Protein AF-A0A511WPV0-F1 (afdb_monomer_lite)

Secondary structure (DSSP, 8-state):
-HHHHHHHHHHHHHHHHHHTS-TTSTTTGGGGGS-HHHHHHHHHHHHHHHHHHHHHHH-

Structure (mmCIF, N/CA/C/O backbone):
data_AF-A0A511WPV0-F1
#
_entry.id   AF-A0A511WPV0-F1
#
loop_
_atom_site.group_PDB
_atom_site.id
_atom_site.type_symbol
_atom_site.label_atom_id
_atom_site.label_alt_id
_atom_site.label_comp_id
_atom_site.label_asym_id
_atom_site.label_entity_id
_atom_site.label_seq_id
_atom_site.pdbx_PDB_ins_code
_atom_site.Cartn_x
_atom_site.Cartn_y
_atom_site.Cartn_z
_atom_site.occupancy
_atom_site.B_iso_or_equiv
_atom_site.auth_seq_id
_atom_site.auth_comp_id
_atom_site.auth_asym_id
_atom_site.auth_atom_id
_atom_site.pdbx_PDB_model_num
ATOM 1 N N . MET A 1 1 ? 8.429 2.587 -21.043 1.00 60.75 1 MET A N 1
ATOM 2 C CA . MET A 1 1 ? 6.948 2.667 -20.993 1.00 60.75 1 MET A CA 1
ATOM 3 C C . MET A 1 1 ? 6.338 1.505 -20.211 1.00 60.75 1 MET A C 1
ATOM 5 O O . MET A 1 1 ? 5.366 1.729 -19.504 1.00 60.75 1 MET A O 1
ATOM 9 N N . GLU A 1 2 ? 6.929 0.308 -20.252 1.00 79.81 2 GLU A N 1
ATOM 10 C CA . GLU A 1 2 ? 6.425 -0.891 -19.555 1.00 79.81 2 GLU A CA 1
ATOM 11 C C . GLU A 1 2 ? 6.469 -0.786 -18.021 1.00 79.81 2 GLU A C 1
ATOM 13 O O . GLU A 1 2 ? 5.474 -1.059 -17.356 1.00 79.81 2 GLU A O 1
ATOM 18 N N . THR A 1 3 ? 7.569 -0.280 -17.453 1.00 86.75 3 THR A N 1
ATOM 19 C CA . THR A 1 3 ? 7.736 -0.123 -15.996 1.00 86.75 3 THR A CA 1
ATOM 20 C C . THR A 1 3 ? 6.656 0.767 -15.379 1.00 86.75 3 THR A C 1
ATOM 22 O O . THR A 1 3 ? 6.098 0.432 -14.341 1.00 86.75 3 THR A O 1
ATOM 25 N N . ALA A 1 4 ? 6.309 1.883 -16.032 1.00 88.50 4 ALA A N 1
ATOM 26 C CA . ALA A 1 4 ? 5.272 2.795 -15.546 1.00 88.50 4 ALA A CA 1
ATOM 27 C C . ALA A 1 4 ? 3.884 2.135 -15.549 1.00 88.50 4 ALA A C 1
ATOM 29 O O . ALA A 1 4 ? 3.137 2.275 -14.583 1.00 88.50 4 ALA A O 1
ATOM 30 N N . ALA A 1 5 ? 3.563 1.370 -16.598 1.00 93.00 5 ALA A N 1
ATOM 31 C CA . ALA A 1 5 ? 2.321 0.606 -16.662 1.00 93.00 5 ALA A CA 1
ATOM 32 C C . ALA A 1 5 ? 2.252 -0.444 -15.542 1.00 93.00 5 ALA A C 1
ATOM 34 O O . ALA A 1 5 ? 1.219 -0.585 -14.893 1.00 93.00 5 ALA A O 1
ATOM 35 N N . ILE A 1 6 ? 3.360 -1.127 -15.254 1.00 93.81 6 ILE A N 1
ATOM 36 C CA . ILE A 1 6 ? 3.409 -2.143 -14.197 1.00 93.81 6 ILE A CA 1
ATOM 37 C C . ILE A 1 6 ? 3.307 -1.517 -12.806 1.00 93.81 6 ILE A C 1
ATOM 39 O O . ILE A 1 6 ? 2.566 -2.025 -11.970 1.00 93.81 6 ILE A O 1
ATOM 43 N N . VAL A 1 7 ? 3.939 -0.369 -12.567 1.00 92.75 7 VAL A N 1
ATOM 44 C CA . VAL A 1 7 ? 3.761 0.385 -11.314 1.00 92.75 7 VAL A CA 1
ATOM 45 C C . VAL A 1 7 ? 2.297 0.796 -11.117 1.00 92.75 7 VAL A C 1
ATOM 47 O O . VAL A 1 7 ? 1.775 0.684 -10.008 1.00 92.75 7 VAL A O 1
ATOM 50 N N . ILE A 1 8 ? 1.599 1.204 -12.183 1.00 95.00 8 ILE A N 1
ATOM 51 C CA . ILE A 1 8 ? 0.158 1.499 -12.130 1.00 95.00 8 ILE A CA 1
ATOM 52 C C . ILE A 1 8 ? -0.645 0.238 -11.788 1.00 95.00 8 ILE A C 1
ATOM 54 O O . ILE A 1 8 ? -1.531 0.296 -10.937 1.00 95.00 8 ILE A O 1
ATOM 58 N N . VAL A 1 9 ? -0.324 -0.910 -12.391 1.00 95.56 9 VAL A N 1
ATOM 59 C CA . VAL A 1 9 ? -0.974 -2.192 -12.070 1.00 95.56 9 VAL A CA 1
ATOM 60 C C . VAL A 1 9 ? -0.757 -2.570 -10.604 1.00 95.56 9 VAL A C 1
ATOM 62 O O . VAL A 1 9 ? -1.716 -2.944 -9.934 1.00 95.56 9 VAL A O 1
ATOM 65 N N . ILE A 1 10 ? 0.461 -2.417 -10.074 1.00 95.12 10 ILE A N 1
ATOM 66 C CA . ILE A 1 10 ? 0.767 -2.665 -8.657 1.00 95.12 10 ILE A CA 1
ATOM 67 C C . ILE A 1 10 ? -0.055 -1.726 -7.764 1.00 95.12 10 ILE A C 1
ATOM 69 O O . ILE A 1 10 ? -0.651 -2.180 -6.788 1.00 95.12 10 ILE A O 1
ATOM 73 N N . ALA A 1 11 ? -0.145 -0.436 -8.105 1.00 94.75 11 ALA A N 1
ATOM 74 C CA . ALA A 1 11 ? -0.949 0.525 -7.350 1.00 94.75 11 ALA A CA 1
ATOM 75 C C . ALA A 1 11 ? -2.430 0.121 -7.320 1.00 94.75 11 ALA A C 1
ATOM 77 O O . ALA A 1 11 ? -3.034 0.064 -6.249 1.00 94.75 11 ALA A O 1
ATOM 78 N N . ILE A 1 12 ? -3.007 -0.212 -8.479 1.00 96.19 12 ILE A N 1
ATOM 79 C CA . ILE A 1 12 ? -4.400 -0.663 -8.590 1.00 96.19 12 ILE A CA 1
ATOM 80 C C . ILE A 1 12 ? -4.612 -1.948 -7.788 1.00 96.19 12 ILE A C 1
ATOM 82 O O . ILE A 1 12 ? -5.592 -2.041 -7.055 1.00 96.19 12 ILE A O 1
ATOM 86 N N . ALA A 1 13 ? -3.694 -2.911 -7.873 1.00 95.12 13 ALA A N 1
ATOM 87 C CA . ALA A 1 13 ? -3.789 -4.165 -7.136 1.00 95.12 13 ALA A CA 1
ATOM 88 C C . ALA A 1 13 ? -3.817 -3.936 -5.617 1.00 95.12 13 ALA A C 1
ATOM 90 O O . ALA A 1 13 ? -4.698 -4.466 -4.946 1.00 95.12 13 ALA A O 1
ATOM 91 N N . VAL A 1 14 ? -2.919 -3.100 -5.080 1.00 93.69 14 VAL A N 1
ATOM 92 C CA . VAL A 1 14 ? -2.887 -2.763 -3.644 1.00 93.69 14 VAL A CA 1
ATOM 93 C C . VAL A 1 14 ? -4.173 -2.050 -3.211 1.00 93.69 14 VAL A C 1
ATOM 95 O O . VAL A 1 14 ? -4.723 -2.350 -2.151 1.00 93.69 14 VAL A O 1
ATOM 98 N N . LEU A 1 15 ? -4.685 -1.129 -4.035 1.00 92.94 15 LEU A N 1
ATOM 99 C CA . LEU A 1 15 ? -5.933 -0.421 -3.747 1.00 92.94 15 LEU A CA 1
ATOM 100 C C . LEU A 1 15 ? -7.143 -1.361 -3.765 1.00 92.94 15 LEU A C 1
ATOM 102 O O . LEU A 1 15 ? -7.949 -1.323 -2.838 1.00 92.94 15 LEU A O 1
ATOM 106 N N . LEU A 1 16 ? -7.275 -2.212 -4.784 1.00 94.06 16 LEU A N 1
ATOM 107 C CA . LEU A 1 16 ? -8.377 -3.171 -4.886 1.00 94.06 16 LEU A CA 1
ATOM 108 C C . LEU A 1 16 ? -8.339 -4.194 -3.752 1.00 94.06 16 LEU A C 1
ATOM 110 O O . LEU A 1 16 ? -9.381 -4.501 -3.175 1.00 94.06 16 LEU A O 1
ATOM 114 N N . ASP A 1 17 ? -7.152 -4.672 -3.385 1.00 91.19 17 ASP A N 1
ATOM 115 C CA . ASP A 1 17 ? -6.977 -5.619 -2.288 1.00 91.19 17 ASP A CA 1
ATOM 116 C C . ASP A 1 17 ? -7.495 -5.061 -0.957 1.00 91.19 17 ASP A C 1
ATOM 118 O O . ASP A 1 17 ? -8.236 -5.729 -0.234 1.00 91.19 17 ASP A O 1
ATOM 122 N N . TYR A 1 18 ? -7.151 -3.807 -0.665 1.00 88.94 18 TYR A N 1
ATOM 123 C CA . TYR A 1 18 ? -7.515 -3.174 0.593 1.00 88.94 18 TYR A CA 1
ATOM 124 C C . TYR A 1 18 ? -8.946 -2.621 0.618 1.00 88.94 18 TYR A C 1
ATOM 126 O O . TYR A 1 18 ? -9.644 -2.779 1.618 1.00 88.94 18 TYR A O 1
ATOM 134 N N . PHE A 1 19 ? -9.396 -1.957 -0.451 1.00 87.19 19 PHE A N 1
ATOM 135 C CA . PHE A 1 19 ? -10.695 -1.275 -0.468 1.00 87.19 19 PHE A CA 1
ATOM 136 C C . PHE A 1 19 ? -11.848 -2.146 -0.965 1.00 87.19 19 PHE A C 1
ATOM 138 O O . PHE A 1 19 ? -12.986 -1.904 -0.567 1.00 87.19 19 PHE A O 1
ATOM 145 N N . TRP A 1 20 ? -11.583 -3.125 -1.833 1.00 87.62 20 TRP A N 1
ATOM 146 C CA . TRP A 1 20 ? -12.631 -3.911 -2.486 1.00 87.62 20 TRP A CA 1
ATOM 147 C C . TRP A 1 20 ? -12.672 -5.350 -1.973 1.00 87.62 20 TRP A C 1
ATOM 149 O O . TRP A 1 20 ? -13.728 -5.834 -1.568 1.00 87.62 20 TRP A O 1
ATOM 159 N N . PHE A 1 21 ? -11.537 -6.047 -1.977 1.00 86.38 21 PHE A N 1
ATOM 160 C CA . PHE A 1 21 ? -11.507 -7.487 -1.705 1.00 86.38 21 PHE A CA 1
ATOM 161 C C . PHE A 1 21 ? -11.598 -7.847 -0.217 1.00 86.38 21 PHE A C 1
ATOM 163 O O . PHE A 1 21 ? -11.886 -8.995 0.113 1.00 86.38 21 PHE A O 1
ATOM 170 N N . ASP A 1 22 ? -11.453 -6.881 0.690 1.00 86.38 22 ASP A N 1
ATOM 171 C CA . ASP A 1 22 ? -11.642 -7.073 2.134 1.00 86.38 22 ASP A CA 1
ATOM 172 C C . ASP A 1 22 ? -13.071 -6.746 2.610 1.00 86.38 22 ASP A C 1
ATOM 174 O O . ASP A 1 22 ? -13.283 -6.121 3.648 1.00 86.38 22 ASP A O 1
ATOM 178 N N . TYR A 1 23 ? -14.079 -7.189 1.854 1.00 77.81 23 TYR A N 1
ATOM 179 C CA . TYR A 1 23 ? -15.494 -6.925 2.148 1.00 77.81 23 TYR A CA 1
ATOM 180 C C . TYR A 1 23 ? -15.914 -7.391 3.557 1.00 77.81 23 TYR A C 1
ATOM 182 O O . TYR A 1 23 ? -16.498 -6.628 4.325 1.00 77.81 23 TYR A O 1
ATOM 190 N N . ASP A 1 24 ? -15.533 -8.615 3.938 1.00 85.69 24 ASP A N 1
ATOM 191 C CA . ASP A 1 24 ? -15.849 -9.198 5.252 1.00 85.69 24 ASP A CA 1
ATOM 192 C C . ASP A 1 24 ? -14.896 -8.743 6.373 1.00 85.69 24 ASP A C 1
ATOM 194 O O . ASP A 1 24 ? -15.002 -9.208 7.511 1.00 85.69 24 ASP A O 1
ATOM 198 N N . ARG A 1 25 ? -13.898 -7.905 6.066 1.00 81.69 25 ARG A N 1
ATOM 199 C CA . ARG A 1 25 ? -12.777 -7.588 6.964 1.00 81.69 25 ARG A CA 1
ATOM 200 C C . ARG A 1 25 ? -12.055 -8.814 7.527 1.00 81.69 25 ARG A C 1
ATOM 202 O O . ARG A 1 25 ? -11.464 -8.750 8.602 1.00 81.69 25 ARG A O 1
ATOM 209 N N . LYS A 1 26 ? -12.090 -9.956 6.838 1.00 86.50 26 LYS A N 1
ATOM 210 C CA . LYS A 1 26 ? -11.384 -11.172 7.280 1.00 86.50 26 LYS A CA 1
ATOM 211 C C . LYS A 1 26 ? -9.874 -11.040 7.112 1.00 86.50 26 LYS A C 1
ATOM 213 O O . LYS A 1 26 ? -9.128 -11.615 7.898 1.00 86.50 26 LYS A O 1
ATOM 218 N N . ARG A 1 27 ? -9.423 -10.278 6.114 1.00 87.00 27 ARG A N 1
ATOM 219 C CA . ARG A 1 27 ? -8.009 -10.169 5.748 1.00 87.00 27 ARG A CA 1
ATOM 220 C C . ARG A 1 27 ? -7.333 -9.013 6.473 1.00 87.00 27 ARG A C 1
ATOM 222 O O . ARG A 1 27 ? -6.242 -9.187 7.015 1.00 87.00 27 ARG A O 1
ATOM 229 N N . TRP A 1 28 ? -8.015 -7.871 6.567 1.00 90.88 28 TRP A N 1
ATOM 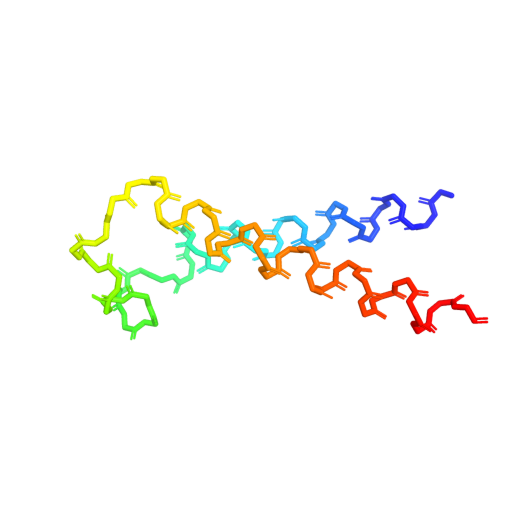230 C CA . TRP A 1 28 ? -7.493 -6.664 7.219 1.00 90.88 28 TRP A CA 1
ATOM 231 C C . TRP A 1 28 ? -8.224 -6.282 8.515 1.00 90.88 28 TRP A C 1
ATOM 233 O O . TRP A 1 28 ? -7.951 -5.232 9.099 1.00 90.88 28 TRP A O 1
ATOM 243 N N . GLY A 1 29 ? -9.111 -7.135 9.039 1.00 89.25 29 GLY A N 1
ATOM 244 C CA . GLY A 1 29 ? -9.890 -6.859 10.256 1.00 89.25 29 GLY A CA 1
ATOM 245 C C . GLY A 1 29 ? -9.068 -6.642 11.522 1.00 89.25 29 GLY A C 1
ATOM 246 O O . GLY A 1 29 ? -9.524 -5.961 12.442 1.00 89.25 29 GLY A O 1
ATOM 247 N N . TRP A 1 30 ? -7.835 -7.143 11.563 1.00 91.75 30 TRP A N 1
ATOM 248 C CA . TRP A 1 30 ? -6.890 -6.870 12.647 1.00 91.75 30 TRP A CA 1
ATOM 249 C C . TRP A 1 30 ? -6.402 -5.408 12.652 1.00 91.75 30 TRP A C 1
ATOM 251 O O . TRP A 1 30 ? -6.063 -4.886 13.711 1.00 91.75 30 TRP A O 1
ATOM 261 N N . MET A 1 31 ? -6.486 -4.691 11.524 1.00 92.19 31 MET A N 1
ATOM 262 C CA . MET A 1 31 ? -6.208 -3.251 11.437 1.00 92.19 31 MET A CA 1
ATOM 263 C C . MET A 1 31 ? -7.418 -2.381 11.814 1.00 92.19 31 MET A C 1
ATOM 265 O O . MET A 1 31 ? -7.397 -1.164 11.619 1.00 92.19 31 MET A O 1
ATOM 269 N N . LYS A 1 32 ? -8.509 -2.942 12.357 1.00 88.12 32 LYS A N 1
ATOM 270 C CA . LYS A 1 32 ? -9.724 -2.161 12.667 1.00 88.12 32 LYS A CA 1
ATOM 271 C C . LYS A 1 32 ? -9.474 -0.987 13.622 1.00 88.12 32 LYS A C 1
ATOM 273 O O . LYS A 1 32 ? -10.094 0.056 13.442 1.00 88.12 32 LYS A O 1
ATOM 278 N N . SER A 1 33 ? -8.562 -1.142 14.583 1.00 93.12 33 SER A N 1
ATOM 279 C CA . SER A 1 33 ? -8.202 -0.121 15.578 1.00 93.12 33 SER 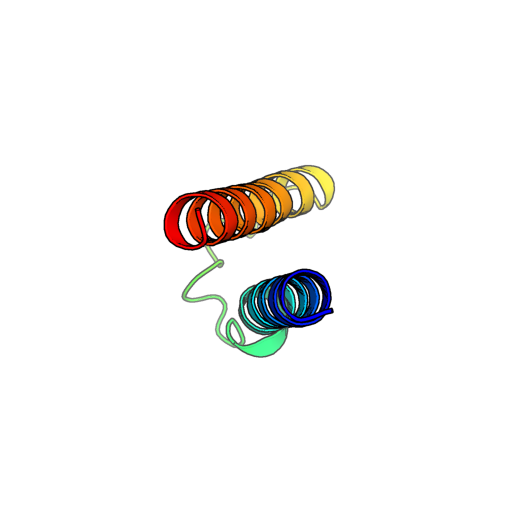A CA 1
ATOM 280 C C . SER A 1 33 ? -7.136 0.863 15.093 1.00 93.12 33 SER A C 1
ATOM 282 O O . SER A 1 33 ? -6.827 1.822 15.795 1.00 93.12 33 SER A O 1
ATOM 284 N N . TRP A 1 34 ? -6.562 0.643 13.909 1.00 94.94 34 TRP A N 1
ATOM 285 C CA . TRP A 1 34 ? -5.489 1.484 13.395 1.00 94.94 34 TRP A CA 1
ATOM 286 C C . TRP A 1 34 ? -6.023 2.811 12.864 1.00 94.94 34 TRP A C 1
ATOM 288 O O . TRP A 1 34 ? -7.086 2.884 12.232 1.00 94.94 34 TRP A O 1
ATOM 298 N N . THR A 1 35 ? -5.228 3.860 13.059 1.00 95.19 35 THR A N 1
ATOM 299 C CA . THR A 1 35 ? -5.478 5.174 12.467 1.00 95.19 35 THR A CA 1
ATOM 300 C C . THR A 1 35 ? -5.348 5.116 10.942 1.00 95.19 35 THR A C 1
ATOM 302 O O . THR A 1 35 ? -4.705 4.226 10.378 1.00 95.19 35 THR A O 1
ATOM 305 N N . ARG A 1 36 ? -5.939 6.094 10.243 1.00 91.06 36 ARG A N 1
ATOM 306 C CA . ARG A 1 36 ? -5.824 6.191 8.775 1.00 91.06 36 ARG A CA 1
ATOM 307 C C . ARG A 1 36 ? -4.368 6.313 8.316 1.00 91.06 36 ARG A C 1
ATOM 309 O O . ARG A 1 36 ? -4.015 5.733 7.298 1.00 91.06 36 ARG A O 1
ATOM 316 N N . ILE A 1 37 ? -3.533 7.008 9.092 1.00 95.06 37 ILE A N 1
ATOM 317 C CA . ILE A 1 37 ? -2.106 7.181 8.795 1.00 95.06 37 ILE A CA 1
ATOM 318 C C . ILE A 1 37 ? -1.366 5.845 8.912 1.00 95.06 37 ILE A C 1
ATOM 320 O O . ILE A 1 37 ? -0.631 5.484 8.002 1.00 95.06 37 ILE A O 1
ATOM 324 N N . GLN A 1 38 ? -1.601 5.074 9.980 1.00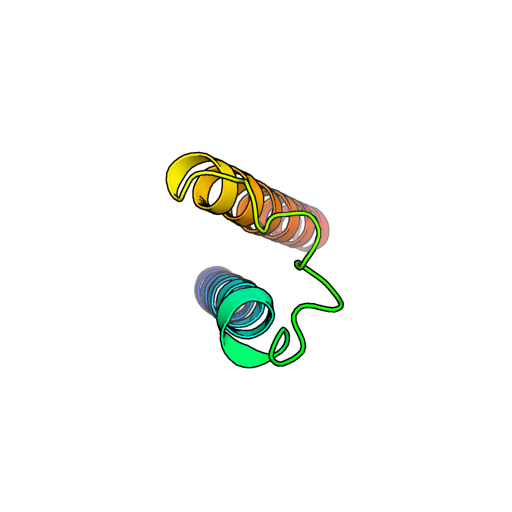 95.38 38 GLN A N 1
ATOM 325 C CA . GLN A 1 38 ? -0.978 3.753 10.157 1.00 95.38 38 GLN A CA 1
ATOM 326 C C . GLN A 1 38 ? -1.346 2.790 9.024 1.00 95.38 38 GLN A C 1
ATOM 328 O O . GLN A 1 38 ? -0.475 2.132 8.463 1.00 95.38 38 GLN A O 1
ATOM 333 N N . LYS A 1 39 ? -2.628 2.761 8.640 1.00 93.69 39 LYS A N 1
ATOM 334 C CA . LYS A 1 39 ? -3.113 1.979 7.492 1.00 93.69 39 LYS A CA 1
ATOM 335 C C . LYS A 1 39 ? -2.441 2.418 6.190 1.00 93.69 39 LYS A C 1
ATOM 337 O O . LYS A 1 39 ? -1.971 1.579 5.433 1.00 93.69 39 LYS A O 1
ATOM 342 N N . GLY A 1 40 ? -2.357 3.730 5.960 1.00 93.81 40 GLY A N 1
ATOM 343 C CA . GLY A 1 40 ? -1.708 4.299 4.780 1.00 93.81 40 GLY A CA 1
ATOM 344 C C . GLY A 1 40 ? -0.222 3.953 4.691 1.00 93.81 40 GLY A C 1
ATOM 345 O O . GLY A 1 40 ? 0.228 3.509 3.642 1.00 93.81 40 GLY A O 1
ATOM 346 N N . LEU A 1 41 ? 0.527 4.086 5.790 1.00 96.31 41 LEU A N 1
ATOM 347 C CA . LEU A 1 41 ? 1.952 3.737 5.844 1.00 96.31 41 LEU A CA 1
ATOM 348 C C . LEU A 1 41 ? 2.193 2.250 5.575 1.00 96.31 41 LEU A C 1
ATOM 350 O O . LEU A 1 41 ? 3.131 1.894 4.866 1.00 96.31 41 LEU A O 1
AT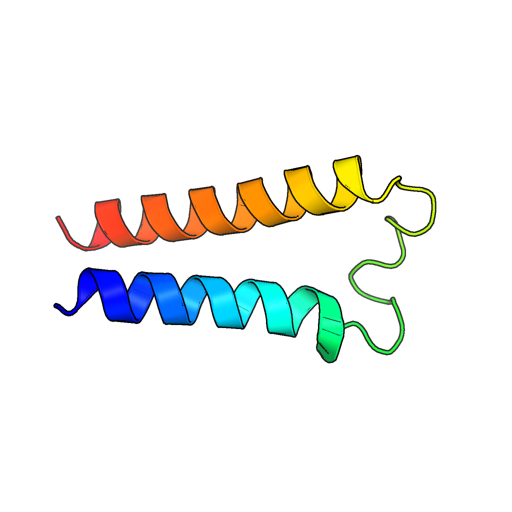OM 354 N N . PHE A 1 42 ? 1.334 1.388 6.110 1.00 94.31 42 PHE A N 1
ATOM 355 C CA . PHE A 1 42 ? 1.424 -0.049 5.888 1.00 94.31 42 PHE A CA 1
ATOM 356 C C . PHE A 1 42 ? 1.120 -0.429 4.435 1.00 94.31 42 PHE A C 1
ATOM 358 O O . PHE A 1 42 ? 1.878 -1.167 3.823 1.00 94.31 42 PHE A O 1
ATOM 365 N N . LEU A 1 43 ? 0.072 0.125 3.824 1.00 94.06 43 LEU A N 1
ATOM 366 C CA . LEU A 1 43 ? -0.201 -0.116 2.400 1.00 94.06 43 LEU A CA 1
ATOM 367 C C . LEU A 1 43 ? 0.892 0.463 1.493 1.00 94.06 43 LEU A C 1
ATOM 369 O O . LEU A 1 43 ? 1.261 -0.157 0.496 1.00 94.06 43 LEU A O 1
ATOM 373 N N . ALA A 1 44 ? 1.452 1.619 1.857 1.00 95.56 44 ALA A N 1
ATOM 374 C CA . ALA A 1 44 ? 2.579 2.207 1.146 1.00 95.56 44 ALA A CA 1
ATOM 375 C C . ALA A 1 44 ? 3.816 1.299 1.194 1.00 95.56 44 ALA A C 1
ATOM 377 O O . ALA A 1 44 ? 4.504 1.176 0.182 1.00 95.56 44 ALA A O 1
ATOM 378 N N . SER A 1 45 ? 4.082 0.612 2.312 1.00 95.75 45 SER A N 1
ATOM 379 C CA . SER A 1 45 ? 5.207 -0.326 2.381 1.00 95.75 45 SER A CA 1
ATOM 380 C C . SER A 1 45 ? 5.009 -1.543 1.471 1.00 95.75 45 SER A C 1
ATOM 382 O O . SER A 1 45 ? 5.968 -1.945 0.815 1.00 95.75 45 SER A O 1
ATOM 384 N N . PHE A 1 46 ? 3.782 -2.069 1.331 1.00 93.06 46 PHE A N 1
ATOM 385 C CA . PHE A 1 46 ? 3.470 -3.110 0.336 1.00 93.06 46 PHE A CA 1
ATOM 386 C C . PHE A 1 46 ? 3.718 -2.638 -1.090 1.00 93.06 46 PHE A C 1
ATOM 388 O O . PHE A 1 46 ? 4.368 -3.336 -1.867 1.00 93.06 46 PHE A O 1
ATOM 395 N N . PHE A 1 47 ? 3.221 -1.449 -1.428 1.00 95.69 47 PHE A N 1
ATOM 396 C CA . PHE A 1 47 ? 3.416 -0.864 -2.749 1.00 95.69 47 PHE A CA 1
ATOM 397 C C . PHE A 1 47 ? 4.905 -0.678 -3.077 1.00 95.69 47 PHE A C 1
ATOM 399 O O . PHE A 1 47 ? 5.359 -1.071 -4.154 1.00 95.69 47 PHE A O 1
ATOM 406 N N . VAL A 1 48 ? 5.680 -0.130 -2.134 1.00 97.06 48 VAL A N 1
ATOM 407 C CA . VAL A 1 48 ? 7.129 0.057 -2.285 1.00 97.06 48 VAL A CA 1
ATOM 408 C C . VAL A 1 48 ? 7.836 -1.288 -2.431 1.00 97.06 48 VAL A C 1
ATOM 410 O O . VAL A 1 48 ? 8.613 -1.452 -3.367 1.00 97.06 48 VAL A O 1
ATOM 413 N N . ALA A 1 49 ? 7.545 -2.264 -1.568 1.00 97.06 49 ALA A N 1
ATOM 414 C CA . ALA A 1 49 ? 8.171 -3.583 -1.623 1.00 97.06 49 ALA A CA 1
ATOM 415 C C . ALA A 1 49 ? 7.889 -4.293 -2.956 1.00 97.06 49 ALA A C 1
ATOM 417 O O . ALA A 1 49 ? 8.817 -4.774 -3.600 1.00 97.06 49 ALA A O 1
ATOM 418 N N . ALA A 1 50 ? 6.633 -4.298 -3.412 1.00 95.19 50 ALA A N 1
ATOM 419 C C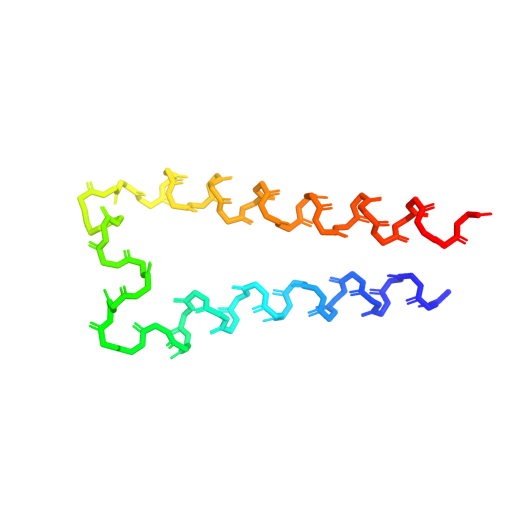A . ALA A 1 50 ? 6.250 -4.885 -4.694 1.00 95.19 50 ALA A CA 1
ATOM 420 C C . ALA A 1 50 ? 6.943 -4.191 -5.877 1.00 95.19 50 ALA A C 1
ATOM 422 O O . ALA A 1 50 ? 7.440 -4.858 -6.783 1.00 95.19 50 ALA A O 1
ATOM 423 N N . THR A 1 51 ? 7.033 -2.859 -5.845 1.00 93.62 51 THR A N 1
ATOM 424 C CA . THR A 1 51 ? 7.729 -2.081 -6.878 1.00 93.62 51 THR A CA 1
ATOM 425 C C . THR A 1 51 ? 9.226 -2.388 -6.903 1.00 93.62 51 THR A C 1
ATOM 427 O O . THR A 1 51 ? 9.785 -2.601 -7.976 1.00 93.62 51 THR A O 1
ATOM 430 N N . VAL A 1 52 ? 9.879 -2.463 -5.738 1.00 96.25 52 VAL A N 1
ATOM 431 C CA . VAL A 1 52 ? 11.308 -2.804 -5.627 1.00 96.25 52 VAL A CA 1
ATOM 432 C C . VAL A 1 52 ? 11.578 -4.217 -6.139 1.00 96.25 52 VAL A C 1
ATOM 434 O O . VAL A 1 52 ? 12.523 -4.406 -6.900 1.00 96.25 52 VAL A O 1
ATOM 437 N N . ILE A 1 53 ? 10.739 -5.193 -5.775 1.00 95.25 53 ILE A N 1
ATOM 438 C CA . ILE A 1 53 ? 10.845 -6.573 -6.273 1.00 95.25 53 ILE A CA 1
ATOM 439 C C . ILE A 1 53 ? 10.725 -6.599 -7.796 1.00 95.25 53 ILE A C 1
ATOM 441 O O . ILE A 1 53 ? 11.564 -7.203 -8.456 1.00 95.25 53 ILE A O 1
ATOM 445 N N . TYR A 1 54 ? 9.726 -5.917 -8.360 1.00 93.50 54 TYR A N 1
ATOM 446 C CA . TYR A 1 54 ? 9.549 -5.859 -9.808 1.00 93.50 54 TYR A CA 1
ATOM 447 C C . TYR A 1 54 ? 10.769 -5.250 -10.510 1.00 93.50 54 TYR A C 1
ATOM 449 O O . TYR A 1 54 ? 11.281 -5.849 -11.451 1.00 93.50 54 TYR A O 1
ATOM 457 N N . ILE A 1 55 ? 11.275 -4.112 -10.019 1.00 92.75 55 ILE A N 1
ATOM 458 C CA . ILE A 1 55 ? 12.478 -3.480 -10.576 1.00 92.75 55 ILE A CA 1
ATOM 459 C C . ILE A 1 55 ? 13.662 -4.451 -10.515 1.00 92.75 55 ILE A C 1
ATOM 461 O O . ILE A 1 55 ? 14.325 -4.652 -11.529 1.00 92.75 55 ILE A O 1
ATOM 465 N N . GLY A 1 56 ? 13.889 -5.092 -9.365 1.00 94.25 56 GLY A N 1
ATOM 466 C CA . GLY A 1 56 ? 14.973 -6.057 -9.176 1.00 94.25 56 GLY A CA 1
ATOM 467 C C . GLY A 1 56 ? 14.865 -7.302 -10.060 1.00 94.25 56 GLY A C 1
ATOM 468 O O . GLY A 1 56 ? 15.888 -7.827 -10.471 1.00 94.25 56 GLY A O 1
ATOM 469 N N . MET A 1 57 ? 13.650 -7.756 -10.380 1.00 93.25 57 MET A N 1
ATOM 470 C CA . MET A 1 57 ? 13.416 -8.859 -11.322 1.00 93.25 57 MET A CA 1
ATOM 471 C C . MET A 1 57 ? 13.508 -8.437 -12.795 1.00 93.25 57 MET A C 1
ATOM 473 O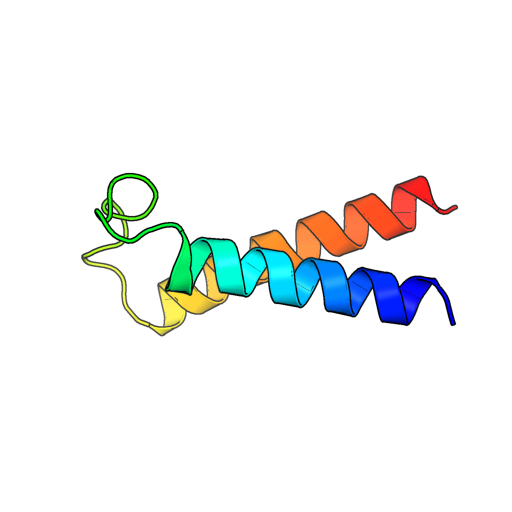 O . MET A 1 57 ? 13.630 -9.296 -13.663 1.00 93.25 57 MET A O 1
ATOM 477 N N . SER A 1 58 ? 13.372 -7.141 -13.082 1.00 87.19 58 SER A N 1
ATOM 478 C CA . SER A 1 58 ? 13.412 -6.581 -14.439 1.00 87.19 58 SER A CA 1
ATOM 479 C C . SER A 1 58 ? 14.805 -6.122 -14.893 1.00 87.19 58 SER A C 1
ATOM 481 O O . SER A 1 58 ? 14.946 -5.690 -16.037 1.00 87.19 58 SER A O 1
ATOM 483 N N . LEU A 1 59 ? 15.792 -6.181 -13.992 1.00 82.38 59 LEU A N 1
ATOM 484 C CA . LEU A 1 59 ? 17.218 -5.916 -14.222 1.00 82.38 59 LEU A CA 1
ATOM 485 C C . LEU A 1 59 ? 17.948 -7.205 -14.610 1.00 82.38 59 LEU A C 1
ATOM 487 O O . LEU A 1 59 ? 18.833 -7.112 -15.488 1.00 82.38 59 LEU A O 1
#

Radius of gyration: 13.1 Å; chains: 1; bounding box: 33×18×37 Å

Organism: NCBI:txid360184

Foldseek 3Di:
DVLVVVLVVLVVVLCCVPPPVCPVVPPPVVCVPPDPVVVVVVSVVSSVVVSVVVVVVVD

Sequence (59 aa):
METAAIVIVIAIAVLLDYFWFDYDRKRWGWMKSWTRIQKGLFLASFFVAATVIYIGMSL

pLDDT: mean 91.21, std 5.94, range [60.75, 97.06]